Protein AF-A0A2T0L419-F1 (afdb_monomer_lite)

Sequence (86 aa):
MKNAALKEYETVSRTIGGFDAHPNLFADDWATEHVKIEIFVQTESVDVLIRTIMDIAHVCTAGDGVVAVMPVEKFFSVRSQSEAVL

Radius of gyration: 17.19 Å; chains: 1; bounding box: 60×19×42 Å

Foldseek 3Di:
DDPPPPPWPWDFDQDFADADDDDPPDDPPGGDRDGDTDTDDDPVCVVVVVVVLCVVLDPPDPPSDDDDDDDDPFAADPVVRGTDDD

pLDDT: mean 70.51, std 23.56, range [30.92, 95.56]

Secondary structure (DSSP, 8-state):
--------EEE---------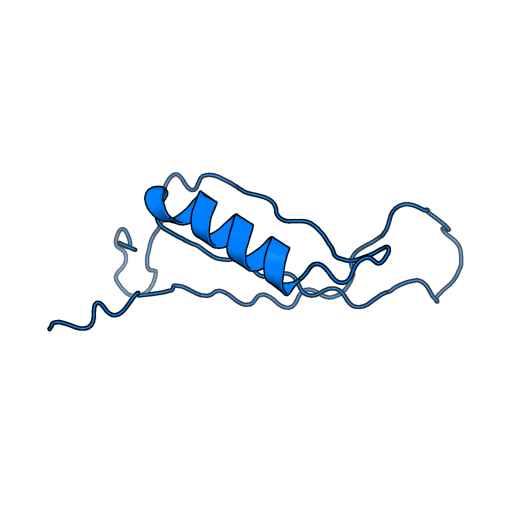S----S-S---------EEE--GGGHHHHHHHHHHHH--SSTT---------S--EETTTTEEPP-

Structure (mmCIF, N/CA/C/O backbone):
data_AF-A0A2T0L419-F1
#
_entry.id   AF-A0A2T0L419-F1
#
loop_
_atom_site.group_PDB
_atom_site.id
_atom_site.type_symbol
_atom_site.label_atom_id
_atom_site.label_alt_id
_atom_site.label_comp_id
_atom_site.label_asym_id
_atom_site.label_entity_id
_atom_site.label_seq_id
_atom_site.pdbx_PDB_ins_code
_atom_site.Cartn_x
_atom_site.Cartn_y
_atom_site.Cartn_z
_atom_site.occupancy
_atom_site.B_iso_or_equiv
_atom_site.auth_seq_id
_atom_site.auth_comp_id
_atom_site.auth_asym_id
_atom_site.auth_atom_id
_atom_site.pdbx_PDB_model_num
ATOM 1 N N . MET A 1 1 ? -27.658 9.577 -2.456 1.00 35.62 1 MET A N 1
ATOM 2 C CA . MET A 1 1 ? -26.382 8.860 -2.660 1.00 35.62 1 MET A CA 1
ATOM 3 C C . MET A 1 1 ? -25.401 9.403 -1.638 1.00 35.62 1 MET A C 1
ATOM 5 O O . MET A 1 1 ? -25.222 10.611 -1.590 1.00 35.62 1 MET A O 1
ATOM 9 N N . LYS A 1 2 ? -24.912 8.564 -0.720 1.00 30.92 2 LYS A N 1
ATOM 10 C CA . LYS A 1 2 ? -23.981 8.985 0.335 1.00 30.92 2 LYS A CA 1
ATOM 11 C C . LYS A 1 2 ? -22.566 8.796 -0.207 1.00 30.92 2 LYS A C 1
ATOM 13 O O . LYS A 1 2 ? -22.194 7.665 -0.495 1.00 30.92 2 LYS A O 1
ATOM 18 N N . ASN A 1 3 ? -21.824 9.889 -0.367 1.00 31.47 3 ASN A N 1
ATOM 19 C CA . ASN A 1 3 ? -20.392 9.842 -0.641 1.00 31.47 3 ASN A CA 1
ATOM 20 C C . ASN A 1 3 ? -19.712 9.228 0.584 1.00 31.47 3 ASN A C 1
ATOM 22 O O . ASN A 1 3 ? -19.653 9.859 1.640 1.00 31.47 3 ASN A O 1
ATOM 26 N N . ALA A 1 4 ? -19.268 7.979 0.462 1.00 32.94 4 ALA A N 1
ATOM 27 C CA . ALA A 1 4 ? -18.370 7.377 1.429 1.00 32.94 4 ALA A CA 1
ATOM 28 C C . ALA A 1 4 ? -17.019 8.074 1.261 1.00 32.94 4 ALA A 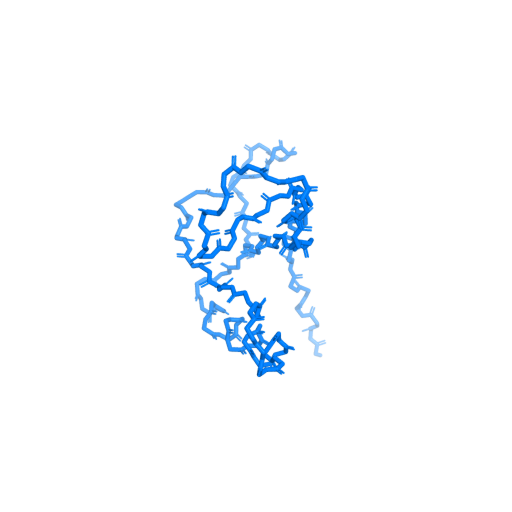C 1
ATOM 30 O O . ALA A 1 4 ? -16.306 7.845 0.290 1.00 32.94 4 ALA A O 1
ATOM 31 N N . ALA A 1 5 ? -16.725 9.004 2.166 1.00 34.81 5 ALA A N 1
ATOM 32 C CA . ALA A 1 5 ? -15.387 9.536 2.318 1.00 34.81 5 ALA A CA 1
ATOM 33 C C . ALA A 1 5 ? -14.493 8.370 2.748 1.00 34.81 5 ALA A C 1
ATOM 35 O O . ALA A 1 5 ? -14.569 7.931 3.896 1.00 34.81 5 ALA A O 1
ATOM 36 N N . LEU A 1 6 ? -13.700 7.847 1.815 1.00 37.31 6 LEU A N 1
ATOM 37 C CA . LEU A 1 6 ? -12.571 6.993 2.145 1.00 37.31 6 LEU A CA 1
ATOM 38 C C . LEU A 1 6 ? -11.655 7.843 3.030 1.00 37.31 6 LEU A C 1
ATOM 40 O O . LEU A 1 6 ? -11.126 8.868 2.597 1.00 37.31 6 LEU A O 1
ATOM 44 N N . LYS A 1 7 ? -11.558 7.496 4.316 1.00 38.62 7 LYS A N 1
ATOM 45 C CA . LYS A 1 7 ? -10.566 8.085 5.216 1.00 38.62 7 LYS A CA 1
ATOM 46 C C . LYS A 1 7 ? -9.235 7.414 4.908 1.00 38.62 7 LYS A C 1
ATOM 48 O O . LYS A 1 7 ? -8.789 6.520 5.615 1.00 38.62 7 LYS A O 1
ATOM 53 N N . GLU A 1 8 ? -8.622 7.836 3.815 1.00 46.19 8 GLU A N 1
ATOM 54 C CA . GLU A 1 8 ? -7.280 7.405 3.462 1.00 46.19 8 GLU A CA 1
ATOM 55 C C . GLU A 1 8 ? -6.305 8.031 4.463 1.00 46.19 8 GLU A C 1
ATOM 57 O O . GLU A 1 8 ? -6.161 9.252 4.557 1.00 46.19 8 GLU A O 1
ATOM 62 N N . TYR A 1 9 ? -5.672 7.192 5.278 1.00 43.88 9 TYR A N 1
ATOM 63 C CA . TYR A 1 9 ? -4.499 7.600 6.036 1.00 43.88 9 TYR A CA 1
ATOM 64 C C . TYR A 1 9 ? -3.305 7.479 5.091 1.00 43.88 9 TYR A C 1
ATOM 66 O O . TYR A 1 9 ? -2.602 6.471 5.077 1.00 43.88 9 TYR A O 1
ATOM 74 N N . GLU A 1 10 ? -3.111 8.498 4.261 1.00 43.97 10 GLU A N 1
ATOM 75 C CA . GLU A 1 10 ? -1.953 8.586 3.380 1.00 43.97 10 GLU A CA 1
ATOM 76 C C . GLU A 1 10 ? -0.759 9.098 4.195 1.00 43.97 10 GLU A C 1
ATOM 78 O O . GLU A 1 10 ? -0.767 10.219 4.710 1.00 43.97 10 GLU A O 1
ATOM 83 N N . THR A 1 11 ? 0.265 8.262 4.370 1.00 40.59 11 THR A N 1
ATOM 84 C CA . THR A 1 11 ? 1.550 8.711 4.915 1.00 40.59 11 THR A CA 1
ATOM 85 C C . THR A 1 11 ? 2.541 8.774 3.765 1.00 40.59 11 THR A C 1
ATOM 87 O O . THR A 1 11 ? 3.110 7.767 3.353 1.00 40.59 11 THR A O 1
ATOM 90 N N . VAL A 1 12 ? 2.763 9.975 3.231 1.00 42.12 12 VAL A N 1
ATOM 91 C CA . VAL A 1 12 ? 3.825 10.207 2.246 1.00 42.12 12 VAL A CA 1
ATOM 92 C C . VAL A 1 12 ? 5.140 10.402 2.998 1.00 42.12 12 VAL A C 1
ATOM 94 O O . VAL A 1 12 ? 5.392 11.462 3.573 1.00 42.12 12 VAL A O 1
ATOM 97 N N . SER A 1 13 ? 5.990 9.376 3.015 1.00 40.19 13 SER A N 1
ATOM 98 C CA . SER A 1 13 ? 7.339 9.443 3.580 1.00 40.19 13 SER A CA 1
ATOM 99 C C . SER A 1 13 ? 8.381 9.596 2.461 1.00 40.19 13 SER A C 1
ATOM 101 O O . SER A 1 13 ? 8.794 8.638 1.815 1.00 40.19 13 SER A O 1
ATOM 103 N N . ARG A 1 14 ? 8.865 10.826 2.220 1.00 39.41 14 ARG A N 1
ATOM 104 C CA . ARG A 1 14 ? 9.991 11.061 1.296 1.00 39.41 14 ARG A CA 1
ATOM 105 C C . ARG A 1 14 ? 11.299 10.650 1.977 1.00 39.41 14 ARG A C 1
ATOM 107 O O . ARG A 1 14 ? 11.859 11.428 2.743 1.00 39.41 14 ARG A O 1
ATOM 114 N N . THR A 1 15 ? 11.785 9.442 1.698 1.00 40.53 15 THR A N 1
ATOM 115 C CA . THR A 1 15 ? 13.144 9.021 2.083 1.00 40.53 15 THR A CA 1
ATOM 116 C C . THR A 1 15 ? 14.050 9.063 0.855 1.00 40.53 15 THR A C 1
ATOM 118 O O . THR A 1 15 ? 13.658 8.616 -0.217 1.00 40.53 15 THR A O 1
ATOM 121 N N . ILE A 1 16 ? 15.238 9.647 1.012 1.00 50.53 16 ILE A N 1
ATOM 122 C CA . ILE A 1 16 ? 16.211 9.903 -0.054 1.00 50.53 16 ILE A CA 1
ATOM 123 C C . ILE A 1 16 ? 17.207 8.735 -0.080 1.00 50.53 16 ILE A C 1
ATOM 125 O O . ILE A 1 16 ? 17.870 8.490 0.926 1.00 50.53 16 ILE A O 1
ATOM 129 N N . GLY A 1 17 ? 17.305 8.040 -1.217 1.00 38.28 17 GLY A N 1
ATOM 130 C CA . GLY A 1 17 ? 18.341 7.039 -1.504 1.00 38.28 17 GLY A CA 1
ATOM 131 C C . GLY A 1 17 ? 17.842 5.591 -1.519 1.00 38.28 17 GLY A C 1
ATOM 132 O O . GLY A 1 17 ? 17.739 4.955 -0.473 1.00 38.28 17 GLY A O 1
ATOM 133 N N . GLY A 1 18 ? 17.577 5.061 -2.717 1.00 38.59 18 GLY A N 1
ATOM 134 C CA . GLY A 1 18 ? 17.362 3.633 -2.976 1.00 38.59 18 GLY A CA 1
ATOM 135 C C . GLY A 1 18 ? 18.425 3.110 -3.946 1.00 38.59 18 GLY A C 1
ATOM 136 O O . GLY A 1 18 ? 18.782 3.812 -4.887 1.00 38.59 18 GLY A O 1
ATOM 137 N N . PHE A 1 19 ? 18.957 1.914 -3.686 1.00 43.66 19 PHE A N 1
ATOM 138 C CA . PHE A 1 19 ? 19.956 1.238 -4.523 1.00 43.66 19 PHE A CA 1
ATOM 139 C C . PHE A 1 19 ? 19.266 0.265 -5.488 1.00 43.66 19 PHE A C 1
ATOM 141 O O . PHE A 1 19 ? 18.494 -0.577 -5.032 1.00 43.66 19 PHE A O 1
ATOM 148 N N . ASP A 1 20 ? 19.604 0.330 -6.779 1.00 41.84 20 ASP A N 1
ATOM 149 C CA . ASP A 1 20 ? 19.212 -0.665 -7.787 1.00 41.84 20 ASP A CA 1
ATOM 150 C C . ASP A 1 20 ? 20.317 -1.716 -8.032 1.00 41.84 20 ASP A C 1
ATOM 152 O O . ASP A 1 20 ? 21.458 -1.577 -7.587 1.00 41.84 20 ASP A O 1
ATOM 156 N N . ALA A 1 21 ? 19.951 -2.812 -8.708 1.00 40.78 21 ALA A N 1
ATOM 157 C CA . ALA A 1 21 ? 20.611 -4.127 -8.757 1.00 40.78 21 ALA A CA 1
ATOM 158 C C . ALA A 1 21 ? 22.012 -4.232 -9.424 1.00 40.78 21 ALA A C 1
ATOM 160 O O . ALA A 1 21 ? 22.326 -5.244 -10.058 1.00 40.78 21 ALA A O 1
ATOM 161 N N . HIS A 1 22 ? 22.894 -3.245 -9.260 1.00 43.62 22 HIS A N 1
ATOM 162 C CA . HIS A 1 22 ? 24.311 -3.370 -9.605 1.00 43.62 22 HIS A CA 1
ATOM 163 C C . HIS A 1 22 ? 25.184 -2.580 -8.615 1.00 43.62 22 HIS A C 1
ATOM 165 O O . HIS A 1 22 ? 25.227 -1.353 -8.691 1.00 43.62 22 HIS A O 1
ATOM 171 N N . PRO A 1 23 ? 25.893 -3.239 -7.677 1.00 40.09 23 PRO A N 1
ATOM 172 C CA . PRO A 1 23 ? 26.737 -2.536 -6.727 1.00 40.09 23 PRO A CA 1
ATOM 173 C C . PRO A 1 23 ? 28.024 -2.131 -7.437 1.00 40.09 23 PRO A C 1
ATOM 175 O O . PRO A 1 23 ? 28.994 -2.885 -7.482 1.00 40.09 23 PRO A O 1
ATOM 178 N N . ASN A 1 24 ? 28.046 -0.931 -7.996 1.00 43.81 24 ASN A N 1
ATOM 179 C CA . ASN A 1 24 ? 29.309 -0.240 -8.141 1.00 43.81 24 ASN A CA 1
ATOM 180 C C . ASN A 1 24 ? 29.538 0.505 -6.814 1.00 43.81 24 ASN A C 1
ATOM 182 O O . ASN A 1 24 ? 28.637 1.148 -6.291 1.00 43.81 24 ASN A O 1
ATOM 186 N N . LEU A 1 25 ? 30.686 0.278 -6.177 1.00 44.28 25 LEU A N 1
ATOM 187 C CA . LEU A 1 25 ? 30.951 0.683 -4.786 1.00 44.28 25 LEU A CA 1
ATOM 188 C C . LEU A 1 25 ? 31.884 1.911 -4.699 1.00 44.28 25 LEU A C 1
ATOM 190 O O . LEU A 1 25 ? 32.357 2.232 -3.612 1.00 44.28 25 LEU A O 1
ATOM 194 N N . PHE A 1 26 ? 32.186 2.571 -5.830 1.00 46.75 26 PHE A N 1
ATOM 195 C CA . PHE A 1 26 ? 33.307 3.523 -5.950 1.00 46.75 26 PHE A CA 1
ATOM 196 C C . PHE A 1 26 ? 33.077 4.793 -6.805 1.00 46.75 26 PHE A C 1
ATOM 198 O O . PHE A 1 26 ? 34.045 5.371 -7.293 1.00 46.75 26 PHE A O 1
ATOM 205 N N . ALA A 1 27 ? 31.850 5.261 -7.012 1.00 42.59 27 ALA A N 1
ATOM 206 C CA . ALA A 1 27 ? 31.560 6.482 -7.764 1.00 42.59 27 ALA A CA 1
ATOM 207 C C . ALA A 1 27 ? 30.343 7.212 -7.185 1.00 42.59 27 ALA A C 1
ATOM 209 O O . ALA A 1 27 ? 29.387 6.617 -6.698 1.00 42.59 27 ALA A O 1
ATOM 210 N N . ASP A 1 28 ? 30.409 8.534 -7.220 1.00 42.28 28 ASP A N 1
ATOM 211 C CA . ASP A 1 28 ? 29.442 9.427 -6.584 1.00 42.28 28 ASP A CA 1
ATOM 212 C C . ASP A 1 28 ? 28.219 9.736 -7.486 1.00 42.28 28 ASP A C 1
ATOM 214 O O . ASP A 1 28 ? 27.629 10.808 -7.364 1.00 42.28 28 ASP A O 1
ATOM 218 N N . ASP A 1 29 ? 27.819 8.843 -8.408 1.00 44.91 29 ASP A N 1
ATOM 219 C CA . ASP A 1 29 ? 26.810 9.133 -9.451 1.00 44.91 29 ASP A CA 1
ATOM 220 C C . ASP A 1 29 ? 25.576 8.194 -9.529 1.00 44.91 29 ASP A C 1
ATOM 222 O O . ASP A 1 29 ? 24.877 8.193 -10.540 1.00 44.91 29 ASP A O 1
ATOM 226 N N . TRP A 1 30 ? 25.223 7.449 -8.467 1.00 38.50 30 TRP A N 1
ATOM 227 C CA . TRP A 1 30 ? 24.190 6.379 -8.539 1.00 38.50 30 TRP A CA 1
ATOM 228 C C . TRP A 1 30 ? 22.832 6.609 -7.867 1.00 38.50 30 TRP A C 1
ATOM 230 O O . TRP A 1 30 ? 22.010 5.692 -7.836 1.00 38.50 30 TRP A O 1
ATOM 240 N N . ALA A 1 31 ? 22.547 7.788 -7.321 1.00 47.31 31 ALA A N 1
ATOM 241 C CA . ALA A 1 31 ? 21.248 8.028 -6.692 1.00 47.31 31 ALA A CA 1
ATOM 242 C C . ALA A 1 31 ? 20.182 8.384 -7.743 1.00 47.31 31 ALA A C 1
ATOM 244 O O . ALA A 1 31 ? 19.920 9.559 -7.991 1.00 47.31 31 ALA A O 1
ATOM 245 N N . THR A 1 32 ? 19.534 7.386 -8.347 1.00 53.88 32 THR A N 1
ATOM 246 C CA . THR A 1 32 ? 18.237 7.635 -8.995 1.00 53.88 32 THR A CA 1
ATOM 247 C C . THR A 1 32 ? 17.237 8.001 -7.896 1.00 53.88 32 THR A C 1
ATOM 249 O O . THR A 1 32 ? 17.113 7.298 -6.890 1.00 53.88 32 THR A O 1
ATOM 252 N N . GLU A 1 33 ? 16.565 9.148 -8.024 1.00 63.06 33 GLU A N 1
ATOM 253 C CA . GLU A 1 33 ? 15.550 9.551 -7.051 1.00 63.06 33 GLU A CA 1
ATOM 254 C C . GLU A 1 33 ? 14.340 8.616 -7.153 1.00 63.06 33 GLU A C 1
ATOM 256 O O . GLU A 1 33 ? 13.593 8.652 -8.128 1.00 63.06 33 GLU A O 1
ATOM 261 N N . HIS A 1 34 ? 14.119 7.807 -6.119 1.00 70.06 34 HIS A N 1
ATOM 262 C CA . HIS A 1 34 ? 12.896 7.025 -5.961 1.00 70.06 34 HIS A CA 1
ATOM 263 C C . HIS A 1 34 ? 12.011 7.643 -4.877 1.00 70.06 34 HIS A C 1
ATOM 265 O O . HIS A 1 34 ? 12.496 8.144 -3.860 1.00 70.06 34 HIS A O 1
ATOM 271 N N . VAL A 1 35 ? 10.694 7.588 -5.082 1.00 78.69 35 VAL A N 1
ATOM 272 C CA . VAL A 1 35 ? 9.698 7.984 -4.081 1.00 78.69 35 VAL A CA 1
ATOM 273 C C . VAL A 1 35 ? 9.147 6.726 -3.424 1.00 78.69 35 VAL A C 1
ATOM 275 O O . VAL A 1 35 ? 8.652 5.832 -4.105 1.00 78.69 35 VAL A O 1
ATOM 278 N N . LYS A 1 36 ? 9.206 6.666 -2.091 1.00 82.19 36 LYS A N 1
ATOM 279 C CA . LYS A 1 36 ? 8.505 5.648 -1.308 1.00 82.19 36 LYS A CA 1
ATOM 280 C C . LYS A 1 36 ? 7.128 6.184 -0.916 1.00 82.19 36 LYS A C 1
ATOM 282 O O . LYS A 1 36 ? 7.026 7.279 -0.368 1.00 82.19 36 LYS A O 1
ATOM 287 N N . ILE A 1 37 ? 6.084 5.407 -1.191 1.00 83.50 37 ILE A N 1
ATOM 288 C CA . ILE A 1 37 ? 4.706 5.713 -0.794 1.00 83.50 37 ILE A CA 1
ATOM 289 C C . ILE A 1 37 ? 4.229 4.587 0.122 1.00 83.50 37 ILE A C 1
ATOM 291 O O . ILE A 1 37 ? 4.331 3.414 -0.234 1.00 83.50 37 ILE A O 1
ATOM 295 N N . GLU A 1 38 ? 3.733 4.940 1.308 1.00 88.12 38 GLU A N 1
ATOM 296 C CA . GLU A 1 38 ? 3.153 3.995 2.263 1.00 88.12 38 GLU A CA 1
ATOM 297 C C . GLU A 1 38 ? 1.652 4.260 2.379 1.00 88.12 38 GLU A C 1
ATOM 299 O O . GLU A 1 38 ? 1.217 5.328 2.816 1.00 88.12 38 GLU A O 1
ATOM 304 N N . ILE A 1 39 ? 0.856 3.272 1.971 1.00 88.00 39 ILE A N 1
ATOM 305 C CA . ILE A 1 39 ? -0.604 3.355 1.959 1.00 88.00 39 ILE A CA 1
ATOM 306 C C . ILE A 1 39 ? -1.149 2.288 2.903 1.00 88.00 39 ILE A C 1
ATOM 308 O O . ILE A 1 39 ? -0.887 1.098 2.723 1.00 88.00 39 ILE A O 1
ATOM 312 N N . PHE A 1 40 ? -1.925 2.715 3.897 1.00 90.62 40 PHE A N 1
ATOM 313 C CA . PHE A 1 40 ? -2.703 1.815 4.743 1.00 90.62 40 PHE A CA 1
ATOM 314 C C . PHE A 1 40 ? -4.118 1.718 4.187 1.00 90.62 40 PHE A C 1
ATOM 316 O O . PHE A 1 40 ? -4.789 2.731 4.000 1.00 90.62 40 PHE A O 1
ATOM 323 N N . VAL A 1 41 ? -4.573 0.495 3.926 1.00 90.75 41 VAL A N 1
ATOM 324 C CA . VAL A 1 41 ? -5.887 0.238 3.338 1.00 90.75 41 VAL A CA 1
ATOM 325 C C . VAL A 1 41 ? -6.515 -1.005 3.968 1.00 90.75 41 VAL A C 1
ATOM 327 O O . VAL A 1 41 ? -5.809 -1.882 4.467 1.00 90.75 41 VAL A O 1
ATOM 330 N N . GLN A 1 42 ? -7.846 -1.076 3.960 1.00 90.75 42 GLN A N 1
ATOM 331 C CA . GLN A 1 42 ? -8.581 -2.271 4.373 1.00 90.75 42 GLN A CA 1
ATOM 332 C C . GLN A 1 42 ? -8.255 -3.460 3.451 1.00 90.75 42 GLN A C 1
ATOM 334 O O . GLN A 1 42 ? -8.033 -3.283 2.249 1.00 90.75 42 GLN A O 1
ATOM 339 N N . THR A 1 43 ? -8.247 -4.678 4.003 1.00 92.06 43 THR A N 1
ATOM 340 C CA . THR A 1 43 ? -7.833 -5.906 3.300 1.00 92.06 43 THR A CA 1
ATOM 341 C C 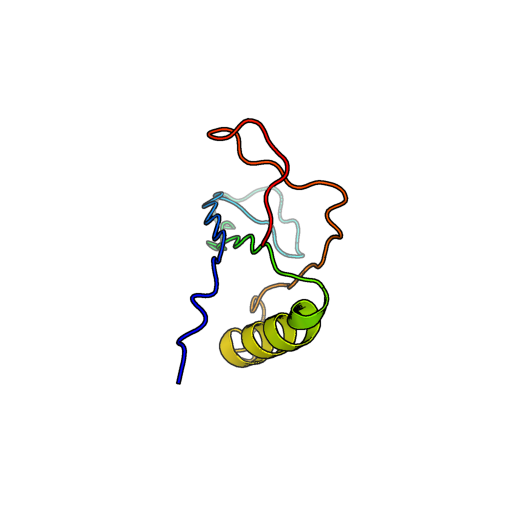. THR A 1 43 ? -8.604 -6.136 1.999 1.00 92.06 43 THR A C 1
ATOM 343 O O . THR A 1 43 ? -8.007 -6.513 0.995 1.00 92.06 43 THR A O 1
ATOM 346 N N . GLU A 1 44 ? -9.903 -5.845 1.978 1.00 93.25 44 GLU A N 1
ATOM 347 C CA . GLU A 1 44 ? -10.769 -5.974 0.800 1.00 93.25 44 GLU A CA 1
ATOM 348 C C . GLU A 1 44 ? -10.373 -5.071 -0.377 1.00 93.25 44 GLU A C 1
ATOM 350 O O . GLU A 1 44 ? -10.769 -5.331 -1.512 1.00 93.25 44 GLU A O 1
ATOM 355 N N . SER A 1 45 ? -9.596 -4.016 -0.127 1.00 93.00 45 SER A N 1
ATOM 356 C CA . SER A 1 45 ? -9.192 -3.038 -1.142 1.00 93.00 45 SER A CA 1
ATOM 357 C C . SER A 1 45 ? -7.763 -3.251 -1.650 1.00 93.00 45 SER A C 1
ATOM 359 O O . SER A 1 45 ? -7.362 -2.600 -2.614 1.00 93.00 45 SER A O 1
ATOM 361 N N . VAL A 1 46 ? -6.998 -4.164 -1.039 1.00 92.94 46 VAL A N 1
ATOM 362 C CA . VAL A 1 46 ? -5.578 -4.399 -1.352 1.00 92.94 46 VAL A CA 1
ATOM 363 C C . VAL A 1 46 ? -5.381 -4.753 -2.828 1.00 92.94 46 VAL A C 1
ATOM 365 O O . VAL A 1 46 ? -4.602 -4.096 -3.514 1.00 92.94 46 VAL A O 1
ATOM 368 N N . ASP A 1 47 ? -6.130 -5.725 -3.352 1.00 95.44 47 ASP A N 1
ATOM 369 C CA . ASP A 1 47 ? -5.965 -6.187 -4.738 1.00 95.44 47 ASP A CA 1
ATOM 370 C C . ASP A 1 47 ? -6.307 -5.107 -5.771 1.00 95.44 47 ASP A C 1
ATOM 372 O O . ASP A 1 47 ? -5.640 -4.986 -6.802 1.00 95.44 47 ASP A O 1
ATOM 376 N N . VAL A 1 48 ? -7.346 -4.312 -5.501 1.00 94.88 48 VAL A N 1
ATOM 377 C CA . VAL A 1 48 ? -7.761 -3.211 -6.381 1.00 94.88 48 VAL A CA 1
ATOM 378 C C . VAL A 1 48 ? -6.705 -2.107 -6.381 1.00 94.88 48 VAL A C 1
ATOM 380 O O . VAL A 1 48 ? -6.358 -1.596 -7.448 1.00 94.88 48 VAL A O 1
ATOM 383 N N . LEU A 1 49 ? -6.147 -1.778 -5.213 1.00 94.06 49 LEU A N 1
ATOM 384 C CA . LEU A 1 49 ? -5.090 -0.780 -5.084 1.00 94.06 49 LEU A CA 1
ATOM 385 C C . LEU A 1 49 ? -3.806 -1.222 -5.800 1.00 94.06 49 LEU A C 1
ATOM 387 O O . LEU A 1 49 ? -3.250 -0.444 -6.568 1.00 94.06 49 LEU A O 1
ATOM 391 N N . ILE A 1 50 ? -3.372 -2.474 -5.614 1.00 94.25 50 ILE A N 1
ATOM 392 C CA . ILE A 1 50 ? -2.180 -3.024 -6.283 1.00 94.25 50 ILE A CA 1
ATOM 393 C C . ILE A 1 50 ? -2.321 -2.924 -7.801 1.00 94.25 50 ILE A C 1
ATOM 395 O O . ILE A 1 50 ? -1.415 -2.423 -8.463 1.00 94.25 50 ILE A O 1
ATOM 399 N N . ARG A 1 51 ? -3.461 -3.358 -8.357 1.00 95.56 51 ARG A N 1
ATOM 400 C CA . ARG A 1 51 ? -3.727 -3.258 -9.802 1.00 95.56 51 ARG A CA 1
ATOM 401 C C . ARG A 1 51 ? -3.674 -1.815 -10.282 1.00 95.56 51 ARG A C 1
ATOM 403 O O . ARG A 1 51 ? -2.981 -1.531 -11.245 1.00 95.56 51 ARG A O 1
ATOM 410 N N . THR A 1 52 ? -4.327 -0.909 -9.559 1.00 94.38 52 THR A N 1
ATOM 411 C CA . THR A 1 52 ? -4.350 0.517 -9.906 1.00 94.38 52 THR A CA 1
ATOM 412 C C . THR A 1 52 ? -2.943 1.123 -9.912 1.00 94.38 52 THR A C 1
ATOM 414 O O . THR A 1 52 ? -2.600 1.855 -10.835 1.00 94.38 52 THR A O 1
ATOM 417 N N . ILE A 1 53 ? -2.107 0.800 -8.919 1.00 90.88 53 ILE A N 1
ATOM 418 C CA . ILE A 1 53 ? -0.718 1.278 -8.864 1.00 90.88 53 ILE A CA 1
ATOM 419 C C . ILE A 1 53 ? 0.094 0.697 -10.021 1.00 90.88 53 ILE A C 1
ATOM 421 O O . ILE A 1 53 ? 0.771 1.456 -10.707 1.00 90.88 53 ILE A O 1
ATOM 425 N N . MET A 1 54 ? 0.020 -0.618 -10.258 1.00 92.44 54 MET A N 1
ATOM 426 C CA . MET A 1 54 ? 0.750 -1.255 -11.360 1.00 92.44 54 MET A CA 1
ATOM 427 C C . MET A 1 54 ? 0.337 -0.673 -12.715 1.00 92.44 54 MET A C 1
ATOM 429 O O . MET A 1 54 ? 1.207 -0.368 -13.520 1.00 92.44 54 MET A O 1
ATOM 433 N N . ASP A 1 55 ? -0.957 -0.450 -12.945 1.00 93.12 55 ASP A N 1
ATOM 434 C CA . ASP A 1 55 ? -1.469 0.096 -14.206 1.00 93.12 55 ASP A CA 1
ATOM 435 C C . ASP A 1 55 ? -1.001 1.542 -14.457 1.00 93.12 55 ASP A C 1
ATOM 437 O O . ASP A 1 55 ? -0.758 1.918 -15.602 1.00 93.12 55 ASP A O 1
ATOM 441 N N . ILE A 1 56 ? -0.871 2.363 -13.406 1.00 89.69 56 ILE A N 1
ATOM 442 C CA . ILE A 1 56 ? -0.463 3.776 -13.521 1.00 89.69 56 ILE A CA 1
ATOM 443 C C . ILE A 1 56 ? 1.063 3.937 -13.550 1.00 89.69 56 ILE A C 1
ATOM 445 O O . ILE A 1 56 ? 1.574 4.782 -14.283 1.00 89.69 56 ILE A O 1
ATOM 449 N N . ALA A 1 57 ? 1.789 3.176 -12.727 1.00 85.50 57 ALA A N 1
ATOM 450 C CA . ALA A 1 57 ? 3.236 3.320 -12.554 1.00 85.50 57 ALA A CA 1
ATOM 451 C C . ALA A 1 57 ? 4.053 2.560 -13.610 1.00 85.50 57 ALA A C 1
ATOM 453 O O . ALA A 1 57 ? 5.231 2.860 -13.797 1.00 85.50 57 ALA A O 1
ATOM 454 N N . HIS A 1 58 ? 3.452 1.591 -14.305 1.00 88.50 58 HIS A N 1
ATOM 455 C CA . HIS A 1 58 ? 4.141 0.844 -15.345 1.00 88.50 58 HIS A CA 1
ATOM 456 C C . HIS A 1 58 ? 4.335 1.692 -16.609 1.00 88.50 58 HIS A C 1
ATOM 458 O O . HIS A 1 58 ? 3.387 1.975 -17.341 1.00 88.50 58 HIS A O 1
ATOM 464 N N . VAL A 1 59 ? 5.585 2.061 -16.894 1.00 83.56 59 VAL A N 1
ATOM 465 C CA . VAL A 1 59 ? 5.983 2.812 -18.098 1.00 83.56 59 VAL A CA 1
ATOM 466 C C . VAL A 1 59 ? 6.856 1.980 -19.047 1.00 83.56 59 VAL A C 1
ATOM 468 O O . VAL A 1 59 ? 7.401 2.506 -20.017 1.00 83.56 59 VAL A O 1
ATOM 471 N N . CYS A 1 60 ? 6.932 0.663 -18.816 1.00 76.62 60 CYS A N 1
ATOM 472 C CA . CYS A 1 60 ? 7.679 -0.317 -19.614 1.00 76.62 60 CYS A CA 1
ATOM 473 C C . CYS A 1 60 ? 9.196 -0.071 -19.639 1.00 76.62 60 CYS A C 1
ATOM 475 O O . CYS A 1 60 ? 9.859 -0.394 -20.630 1.00 76.62 60 CYS A O 1
ATOM 477 N N . THR A 1 61 ? 9.762 0.478 -18.560 1.00 73.50 61 THR A N 1
ATOM 478 C CA . THR A 1 61 ? 11.202 0.742 -18.454 1.00 73.50 61 THR A CA 1
ATOM 479 C C . THR A 1 61 ? 11.838 0.028 -17.264 1.00 73.50 61 THR A C 1
ATOM 481 O O . THR A 1 61 ? 11.171 -0.387 -16.317 1.00 73.50 61 THR A O 1
ATOM 484 N N . ALA A 1 62 ? 13.158 -0.168 -17.312 1.00 69.12 62 ALA A N 1
ATOM 485 C CA . ALA A 1 62 ? 13.887 -0.590 -16.122 1.00 69.12 62 ALA A CA 1
ATOM 486 C C . ALA A 1 62 ? 13.794 0.530 -15.072 1.00 69.12 62 ALA A C 1
ATOM 488 O O . ALA A 1 62 ? 14.120 1.673 -15.383 1.00 69.12 62 ALA A O 1
ATOM 489 N N . GLY A 1 63 ? 13.346 0.196 -13.859 1.00 72.44 63 GLY A N 1
ATOM 490 C CA . GLY A 1 63 ? 13.186 1.164 -12.769 1.00 72.44 63 GLY A CA 1
ATOM 491 C C . GLY A 1 63 ? 11.744 1.591 -12.460 1.00 72.44 63 GLY A C 1
ATOM 492 O O . GLY A 1 63 ? 11.569 2.437 -11.588 1.00 72.44 63 GLY A O 1
ATOM 493 N N . ASP A 1 64 ? 10.719 0.984 -13.080 1.00 78.62 64 ASP A N 1
ATOM 494 C CA . ASP A 1 64 ? 9.287 1.233 -12.773 1.00 78.62 64 ASP A CA 1
ATOM 495 C C . ASP A 1 64 ? 8.921 0.996 -11.284 1.00 78.62 64 ASP A C 1
ATOM 497 O O . ASP A 1 64 ? 7.869 1.420 -10.806 1.00 78.62 64 ASP A O 1
ATOM 501 N N . GLY A 1 65 ? 9.812 0.351 -10.526 1.00 84.00 65 GLY A N 1
ATOM 502 C CA . GLY A 1 65 ? 9.717 0.190 -9.081 1.00 84.00 65 GLY A CA 1
ATOM 503 C C . GLY A 1 65 ? 9.076 -1.129 -8.659 1.00 84.00 65 GLY A C 1
ATOM 504 O O . GLY A 1 65 ? 8.958 -2.078 -9.434 1.00 84.00 65 GLY A O 1
ATOM 505 N N . VAL A 1 66 ? 8.706 -1.207 -7.380 1.00 87.06 66 VAL A N 1
ATOM 506 C CA . VAL A 1 66 ? 8.113 -2.401 -6.768 1.00 87.06 66 VAL A CA 1
ATOM 507 C C . VAL A 1 66 ? 6.941 -2.021 -5.873 1.00 87.06 66 VAL A C 1
ATOM 509 O O . VAL A 1 66 ? 6.954 -0.977 -5.222 1.00 87.06 66 VAL A O 1
ATOM 512 N N . VAL A 1 67 ? 5.951 -2.909 -5.791 1.00 89.94 67 VAL A N 1
ATOM 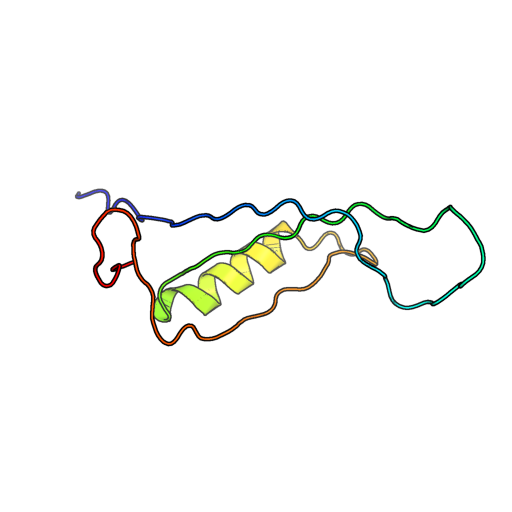513 C CA . VAL A 1 67 ? 4.864 -2.833 -4.810 1.00 89.94 67 VAL A CA 1
ATOM 514 C C . VAL A 1 67 ? 5.051 -3.971 -3.814 1.00 89.94 67 VAL A C 1
ATOM 516 O O . VAL A 1 67 ? 5.092 -5.138 -4.198 1.00 89.94 67 VAL A O 1
ATOM 519 N N . ALA A 1 68 ? 5.166 -3.633 -2.532 1.00 91.19 68 ALA A N 1
ATOM 520 C CA . ALA A 1 68 ? 5.252 -4.598 -1.442 1.00 91.19 68 ALA A CA 1
ATOM 521 C C . ALA A 1 68 ? 4.013 -4.488 -0.550 1.00 91.19 68 ALA A C 1
ATOM 523 O O . ALA A 1 68 ? 3.576 -3.389 -0.216 1.00 91.19 68 ALA A O 1
ATOM 524 N N . VAL A 1 69 ? 3.464 -5.635 -0.149 1.00 94.25 69 VAL A N 1
ATOM 525 C CA . VAL A 1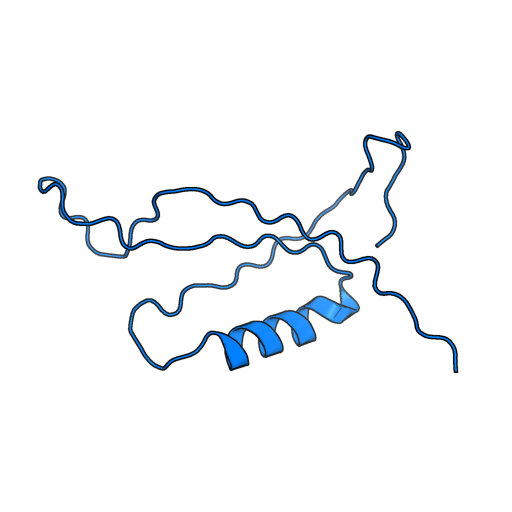 69 ? 2.281 -5.719 0.714 1.00 94.25 69 VAL A CA 1
ATOM 526 C C . VAL A 1 69 ? 2.699 -6.307 2.051 1.00 94.25 69 VAL A C 1
ATOM 528 O O . VAL A 1 69 ? 3.287 -7.387 2.101 1.00 94.25 69 VAL A O 1
ATOM 531 N N . MET A 1 70 ? 2.384 -5.604 3.137 1.00 92.81 70 MET A N 1
ATOM 532 C CA . MET A 1 70 ? 2.664 -6.051 4.499 1.00 92.81 70 MET A CA 1
ATOM 533 C C . MET A 1 70 ? 1.380 -6.015 5.336 1.00 92.81 70 MET A C 1
ATOM 535 O O . MET A 1 70 ? 0.704 -4.985 5.342 1.00 92.81 70 MET A O 1
ATOM 539 N N . PRO A 1 71 ? 1.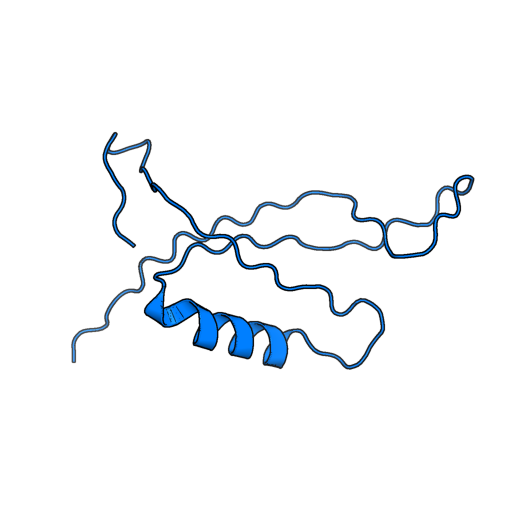027 -7.100 6.050 1.00 93.50 71 PRO A N 1
ATOM 540 C CA . PRO A 1 71 ? -0.112 -7.085 6.958 1.00 93.50 71 PRO A CA 1
ATOM 541 C C . PRO A 1 71 ? 0.187 -6.211 8.182 1.00 93.50 71 PRO A C 1
ATOM 543 O O . PRO A 1 71 ? 1.290 -6.238 8.728 1.00 93.50 71 PRO A O 1
ATOM 546 N N . VAL A 1 72 ? -0.817 -5.460 8.634 1.00 92.25 72 VAL A N 1
ATOM 547 C CA . VAL A 1 72 ? -0.737 -4.609 9.827 1.00 92.25 72 VAL A CA 1
ATOM 548 C C . VAL A 1 72 ? -1.636 -5.202 10.897 1.00 92.25 72 VAL A C 1
ATOM 550 O O . VAL A 1 72 ? -2.851 -5.237 10.740 1.00 92.25 72 VAL A O 1
ATOM 553 N N . GLU A 1 73 ? -1.038 -5.678 11.988 1.00 92.50 73 GLU A N 1
ATOM 554 C CA . GLU A 1 73 ? -1.789 -6.350 13.056 1.00 92.50 73 GLU A CA 1
ATOM 555 C C . GLU A 1 73 ? -2.586 -5.381 13.932 1.00 92.50 73 GLU A C 1
ATOM 557 O O . GLU A 1 73 ? -3.633 -5.748 14.458 1.00 92.50 73 GLU A O 1
ATOM 562 N N . LYS A 1 74 ? -2.078 -4.157 14.133 1.00 92.06 74 LYS A N 1
ATOM 563 C CA . LYS A 1 74 ? -2.725 -3.128 14.955 1.00 92.06 74 LYS A CA 1
ATOM 564 C C . LYS A 1 74 ? -2.462 -1.739 14.396 1.00 92.06 74 LYS A C 1
ATOM 566 O O . LYS A 1 74 ? -1.320 -1.407 14.080 1.00 92.06 74 LYS A O 1
ATOM 571 N N . PHE A 1 75 ? -3.497 -0.907 14.355 1.00 91.06 75 PHE A N 1
ATOM 572 C CA . PHE A 1 75 ? -3.422 0.463 13.855 1.00 91.06 75 PHE A CA 1
ATOM 573 C C . PHE A 1 75 ? -3.992 1.417 14.906 1.00 91.06 75 PHE A C 1
ATOM 575 O O . PHE A 1 75 ? -5.114 1.231 15.357 1.00 91.06 75 PHE A O 1
ATOM 582 N N . PHE A 1 76 ? -3.226 2.419 15.346 1.00 92.94 76 PHE A N 1
ATOM 583 C CA . PHE A 1 76 ? -3.625 3.328 16.430 1.00 92.94 76 PHE A CA 1
ATOM 584 C C . PHE A 1 76 ? -3.512 4.786 16.002 1.00 92.94 76 PHE A C 1
ATOM 586 O O . PHE A 1 76 ? -2.553 5.181 15.341 1.00 92.94 76 PHE A O 1
ATOM 593 N N . SER A 1 77 ? -4.448 5.622 16.455 1.00 91.12 77 SER A N 1
ATOM 594 C CA . SER A 1 77 ? -4.317 7.072 16.331 1.00 91.12 77 SER A CA 1
ATOM 595 C C . SER A 1 77 ? -3.728 7.657 17.610 1.00 91.12 77 SER A C 1
ATOM 597 O O . SER A 1 77 ? -4.328 7.571 18.679 1.00 91.12 77 SER A O 1
ATOM 599 N N . VAL A 1 78 ? -2.581 8.333 17.493 1.00 91.56 78 VAL A N 1
ATOM 600 C CA . VAL A 1 78 ? -1.923 9.010 18.628 1.00 91.56 78 VAL A CA 1
ATOM 601 C C . VAL A 1 78 ? -2.827 10.074 19.252 1.00 91.56 78 VAL A C 1
ATOM 603 O O . VAL A 1 78 ? -2.883 10.203 20.471 1.00 91.56 78 VAL A O 1
ATOM 606 N N . ARG A 1 79 ? -3.580 10.814 18.427 1.00 90.56 79 ARG A N 1
ATOM 607 C CA . ARG A 1 79 ? -4.461 11.891 18.899 1.00 90.56 79 ARG A CA 1
ATOM 608 C C . ARG A 1 79 ? -5.600 11.370 19.776 1.00 90.56 79 ARG A C 1
ATOM 610 O O . ARG A 1 79 ? -5.922 12.017 20.764 1.00 90.56 79 ARG A O 1
ATOM 617 N N . SER A 1 80 ? -6.233 10.257 19.396 1.00 94.19 80 SER A N 1
ATOM 618 C CA . SER A 1 80 ? -7.335 9.673 20.178 1.00 94.19 80 SER A CA 1
ATOM 619 C C . SER A 1 80 ? -6.872 8.635 21.196 1.00 94.19 80 SER A C 1
ATOM 621 O O . SER A 1 80 ? -7.690 8.197 21.998 1.00 94.19 80 SER A O 1
ATOM 623 N N . GLN A 1 81 ? -5.592 8.244 21.167 1.00 94.75 81 GLN A N 1
ATOM 624 C CA . GLN A 1 81 ? -5.018 7.180 21.998 1.00 94.75 81 GLN A CA 1
ATOM 625 C C . GLN A 1 81 ? -5.838 5.881 21.943 1.00 94.75 81 GLN A C 1
ATOM 627 O O . GLN A 1 81 ? -6.015 5.188 22.942 1.00 94.75 81 GLN A O 1
ATOM 632 N N . SER A 1 82 ? -6.364 5.560 20.762 1.00 95.31 82 SER A N 1
ATOM 633 C CA . SER A 1 82 ? -7.255 4.423 20.541 1.00 95.31 82 SER A CA 1
ATOM 634 C C . SER A 1 82 ? -6.925 3.725 19.231 1.00 95.31 82 SER A C 1
ATOM 636 O O . SER A 1 82 ? -6.250 4.295 18.366 1.00 95.31 82 SER A O 1
ATOM 638 N N . GLU A 1 83 ? -7.428 2.501 19.078 1.00 93.31 83 GLU A N 1
ATOM 639 C CA . GLU A 1 83 ? -7.383 1.794 17.801 1.00 93.31 83 GLU A CA 1
ATOM 640 C C . GLU A 1 83 ? -8.064 2.652 16.724 1.00 93.31 83 GLU A C 1
ATOM 642 O O . GLU A 1 83 ? -9.111 3.270 16.956 1.00 93.31 83 GLU A O 1
ATOM 647 N N . ALA A 1 84 ? -7.387 2.785 15.590 1.00 89.12 84 ALA A N 1
ATOM 648 C CA . ALA A 1 84 ? -7.839 3.541 14.443 1.00 89.12 84 ALA A CA 1
ATOM 649 C C . ALA A 1 84 ? -8.588 2.597 13.508 1.00 89.12 84 ALA A C 1
ATOM 651 O O . ALA A 1 84 ? -8.118 1.509 13.187 1.00 89.12 84 ALA A O 1
ATOM 652 N N . VAL A 1 85 ? -9.757 3.046 13.069 1.00 79.12 85 VAL A N 1
ATOM 653 C CA . VAL A 1 85 ? -10.573 2.337 12.088 1.00 79.12 85 VAL A CA 1
ATOM 654 C C . VAL A 1 85 ? -10.348 3.018 10.743 1.00 79.12 85 VAL A C 1
ATOM 656 O O . VAL A 1 85 ? -10.538 4.237 10.647 1.00 79.12 85 VAL A O 1
ATOM 659 N N . LEU A 1 86 ? -9.893 2.240 9.758 1.00 71.38 86 LEU A N 1
ATOM 660 C CA . LEU A 1 86 ? -9.803 2.641 8.350 1.00 71.38 86 LEU A CA 1
ATOM 661 C C . LEU A 1 86 ? -11.200 2.709 7.735 1.00 71.38 86 LEU A C 1
ATOM 663 O O . LEU A 1 86 ? -11.997 1.792 8.034 1.00 71.38 86 LEU A O 1
#